Protein AF-W2ZAN2-F1 (afdb_monomer_lite)

Radius of gyration: 44.72 Å; chains: 1; bounding box: 92×41×112 Å

Secondary structure (DSSP, 8-state):
---GGGSTTHHHHTT--B-TTSSBP---HHHHHHHHHHHHHHHHHHHHHHHHHHHHHHHHHHHHHHHHHHHHHHHHHHHHHHHHHHHHHHHHHHHHHHHHHHHHHHHHHHHHHHHHHT-

Foldseek 3Di:
DDDPPPPVPVVLQVPFDADPVRHRDDDDPVVSVVVVVVVVVVVVVVVVVVVVVVVVVVVVVVVVVVVVVVVVVVVVVVVVVVVVVVVVVVVVVVVVVVVVVVVVVVVVVVVVVVVVVVD

Sequence (119 aa):
MTNPGREVDKSLNSLNGMDRKGKPKKRTVTQQQKLINHRINMVEFRIRKKEQFERLKKEHERLEREMKRLLAGLQNELSHESLWVYFGEQNMVRSMVELIVEKEKLRKQNVARRTDVQR

Organism: NCBI:txid1317064

Structure (mmCIF, N/CA/C/O backbone):
data_AF-W2ZAN2-F1
#
_entry.id   AF-W2ZAN2-F1
#
loop_
_atom_site.group_PDB
_atom_site.id
_atom_site.type_symbol
_atom_site.label_atom_id
_atom_site.label_alt_id
_atom_site.label_comp_id
_atom_site.label_asym_id
_atom_site.label_entity_id
_atom_site.label_seq_id
_atom_site.pdbx_PDB_ins_code
_atom_site.Cartn_x
_atom_site.Cartn_y
_atom_site.Cartn_z
_atom_site.occupancy
_atom_site.B_iso_or_equiv
_atom_site.auth_seq_id
_atom_site.auth_comp_id
_atom_site.auth_asym_id
_atom_site.auth_atom_id
_atom_site.pdbx_PDB_model_num
ATOM 1 N N . MET A 1 1 ? -36.894 21.009 37.197 1.00 38.56 1 MET A N 1
ATOM 2 C CA . MET A 1 1 ? -35.565 20.369 37.299 1.00 38.56 1 MET A CA 1
ATOM 3 C C . MET A 1 1 ? -35.776 18.865 37.393 1.00 38.56 1 MET A C 1
ATOM 5 O O . MET A 1 1 ? -36.229 18.377 38.420 1.00 38.56 1 MET A O 1
ATOM 9 N N . THR A 1 2 ? -35.596 18.146 36.290 1.00 42.75 2 THR A N 1
ATOM 10 C CA . THR A 1 2 ? -35.798 16.693 36.204 1.00 42.75 2 THR A CA 1
ATOM 11 C C . THR A 1 2 ? -34.533 15.981 36.672 1.00 42.75 2 THR A C 1
ATOM 13 O O . THR A 1 2 ? -33.462 16.168 36.108 1.00 42.75 2 THR A O 1
ATOM 16 N N . ASN A 1 3 ? -34.657 15.203 37.749 1.00 38.12 3 ASN A N 1
ATOM 17 C CA . ASN A 1 3 ? -33.564 14.449 38.361 1.00 38.12 3 ASN A CA 1
ATOM 18 C C . ASN A 1 3 ? -33.033 13.376 37.380 1.00 38.12 3 ASN A C 1
ATOM 20 O O . ASN A 1 3 ? -33.773 12.432 37.089 1.00 38.12 3 ASN A O 1
ATOM 24 N N . PRO A 1 4 ? -31.774 13.449 36.906 1.00 47.81 4 PRO A N 1
ATOM 25 C CA . PRO A 1 4 ? -31.223 12.497 35.932 1.00 47.81 4 PRO A CA 1
ATOM 26 C C . PRO A 1 4 ? -30.885 11.118 36.536 1.00 47.81 4 PRO A C 1
ATOM 28 O O . PRO A 1 4 ? -30.530 10.189 35.817 1.00 47.81 4 PRO A O 1
ATOM 31 N N . GLY A 1 5 ? -31.022 10.943 37.856 1.00 47.34 5 GLY A N 1
ATOM 32 C CA . GLY A 1 5 ? -30.648 9.712 38.562 1.00 47.34 5 GLY A CA 1
ATOM 33 C C . GLY A 1 5 ? -31.640 8.543 38.479 1.00 47.34 5 GLY A C 1
ATOM 34 O O . GLY A 1 5 ? -31.362 7.498 39.053 1.00 47.34 5 GLY A O 1
ATOM 35 N N . ARG A 1 6 ? -32.800 8.681 37.815 1.00 47.44 6 ARG A N 1
ATOM 36 C CA . ARG A 1 6 ? -33.879 7.663 37.856 1.00 47.44 6 ARG A CA 1
ATOM 37 C C . ARG A 1 6 ? -33.940 6.692 36.674 1.00 47.44 6 ARG A C 1
ATOM 39 O O . ARG A 1 6 ? -34.677 5.712 36.751 1.00 47.44 6 ARG A O 1
ATOM 46 N N . GLU A 1 7 ? -33.210 6.935 35.587 1.00 46.09 7 GLU A N 1
ATOM 47 C CA . GLU A 1 7 ? -33.331 6.103 34.374 1.00 46.09 7 GLU A CA 1
ATOM 48 C C . GLU A 1 7 ? -32.337 4.937 34.304 1.00 46.09 7 GLU A C 1
ATOM 50 O O . GLU A 1 7 ? -32.598 3.948 33.616 1.00 46.09 7 GLU A O 1
ATOM 55 N N . VAL A 1 8 ? -31.248 4.981 35.075 1.00 50.59 8 VAL A N 1
ATOM 56 C CA . VAL A 1 8 ? -30.204 3.941 35.051 1.00 50.59 8 VAL A CA 1
ATOM 57 C C . VAL A 1 8 ? -30.709 2.600 35.624 1.00 50.59 8 VAL A C 1
ATOM 59 O O . VAL A 1 8 ? -30.296 1.529 35.169 1.00 50.59 8 VAL A O 1
ATOM 62 N N . ASP A 1 9 ? -31.683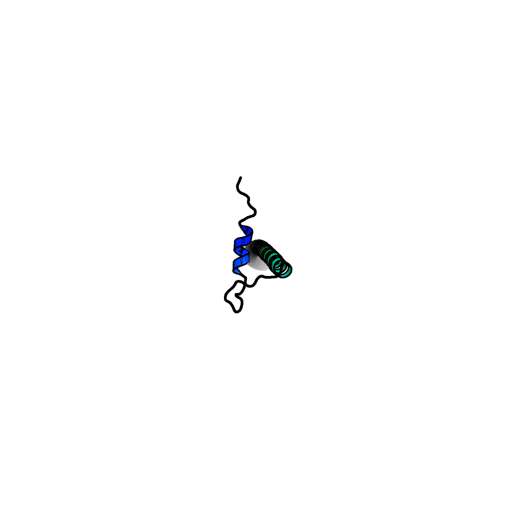 2.636 36.540 1.00 49.75 9 ASP A N 1
ATOM 63 C CA . ASP A 1 9 ? -32.160 1.458 37.282 1.00 49.75 9 ASP A CA 1
ATOM 64 C C . ASP A 1 9 ? -33.058 0.505 36.479 1.00 49.75 9 ASP A C 1
ATOM 66 O O . ASP A 1 9 ? -33.084 -0.704 36.739 1.00 49.75 9 ASP A O 1
ATOM 70 N N . LYS A 1 10 ? -33.782 0.993 35.461 1.00 50.84 10 LYS A N 1
ATOM 71 C CA . LYS A 1 10 ? -34.729 0.139 34.717 1.00 50.84 10 LYS A CA 1
ATOM 72 C C . LYS A 1 10 ? -34.018 -0.936 33.883 1.00 50.84 10 LYS A C 1
ATOM 74 O O . LYS A 1 10 ? -34.526 -2.050 33.769 1.00 50.84 10 LYS A O 1
ATOM 79 N N . SER A 1 11 ? -32.815 -0.658 33.366 1.00 52.25 11 SER A N 1
ATOM 80 C CA . SER A 1 11 ? -32.062 -1.612 32.525 1.00 52.25 11 SER A CA 1
ATOM 81 C C . SER A 1 11 ? -31.338 -2.719 33.312 1.00 52.25 11 SER A C 1
ATOM 83 O O . SER A 1 11 ? -30.920 -3.729 32.732 1.00 52.25 11 SER A O 1
ATOM 85 N N . LEU A 1 12 ? -31.153 -2.536 34.625 1.00 50.91 12 LEU A N 1
ATOM 86 C CA . LEU A 1 12 ? -30.487 -3.503 35.506 1.00 50.91 12 LEU A CA 1
ATOM 87 C C . LEU A 1 12 ? -31.452 -4.591 35.993 1.00 50.91 12 LEU A C 1
ATOM 89 O O . LEU A 1 12 ? -31.050 -5.747 36.151 1.00 50.91 12 LEU A O 1
ATOM 93 N N . ASN A 1 13 ? -32.735 -4.252 36.147 1.00 50.09 13 ASN A N 1
ATOM 94 C CA . ASN A 1 13 ? -33.769 -5.188 36.593 1.00 50.09 13 ASN A CA 1
ATOM 95 C C . ASN A 1 13 ? -34.140 -6.251 35.544 1.00 50.09 13 ASN A C 1
ATOM 97 O O . ASN A 1 13 ? -34.554 -7.346 35.918 1.00 50.09 13 ASN A O 1
ATOM 101 N N . SER A 1 14 ? -33.921 -5.983 34.252 1.00 52.19 14 SER A N 1
ATOM 102 C CA . SER A 1 14 ? -34.259 -6.900 33.148 1.00 52.19 14 SER A CA 1
ATOM 103 C C . SER A 1 14 ? -33.405 -8.177 33.085 1.00 52.19 14 SER A C 1
ATOM 105 O O . SER A 1 14 ? -33.749 -9.094 32.347 1.00 52.19 14 SER A O 1
ATOM 107 N N . LEU A 1 15 ? -32.289 -8.260 33.818 1.00 54.25 15 LEU A N 1
ATOM 108 C CA . LEU A 1 15 ? -31.369 -9.407 33.762 1.00 54.25 15 LEU A CA 1
ATOM 109 C C . LEU A 1 15 ? -31.532 -10.383 34.929 1.00 54.25 15 LEU A C 1
ATOM 111 O O . LEU A 1 15 ? -30.776 -11.353 35.006 1.00 54.25 15 LEU A O 1
ATOM 115 N N . ASN A 1 16 ? -32.434 -10.122 35.874 1.00 60.56 16 ASN A N 1
ATOM 116 C CA . ASN A 1 16 ? -32.615 -11.003 37.020 1.00 60.56 16 ASN A CA 1
ATOM 117 C C . ASN A 1 16 ? -33.414 -12.235 36.583 1.00 60.56 16 ASN A C 1
ATOM 119 O O . ASN A 1 16 ? -34.595 -12.134 36.267 1.00 60.56 16 ASN A O 1
ATOM 123 N N . GLY A 1 17 ? -32.762 -13.402 36.572 1.00 62.16 17 GLY A N 1
ATOM 124 C CA . GLY A 1 17 ? -33.453 -14.675 36.370 1.00 62.16 17 GLY A CA 1
ATOM 125 C C . GLY A 1 17 ? -34.568 -14.848 37.402 1.00 62.16 17 GLY A C 1
ATOM 126 O O . GLY A 1 17 ? -34.444 -14.380 38.536 1.00 62.16 17 GLY A O 1
ATOM 127 N N . MET A 1 18 ? -35.662 -15.498 37.016 1.00 66.50 18 MET A N 1
ATOM 128 C CA . MET A 1 18 ? -36.773 -15.736 37.934 1.00 66.50 18 MET A CA 1
ATOM 129 C C . MET A 1 18 ? -36.398 -16.798 38.976 1.00 66.50 18 MET A C 1
ATOM 131 O O . MET A 1 18 ? -35.634 -17.732 38.711 1.00 66.50 18 MET A O 1
ATOM 135 N N . ASP A 1 19 ? -36.873 -16.621 40.203 1.00 71.69 19 ASP A N 1
ATOM 136 C CA . ASP A 1 19 ? -36.812 -17.645 41.235 1.00 71.69 19 ASP A CA 1
ATOM 137 C C . ASP A 1 19 ? -37.875 -18.727 40.988 1.00 71.69 19 ASP A C 1
ATOM 139 O O . ASP A 1 19 ? -38.706 -18.627 40.086 1.00 71.69 19 ASP A O 1
ATOM 143 N N . ARG A 1 20 ? -37.862 -19.788 41.803 1.00 71.12 20 ARG A N 1
ATOM 144 C CA . ARG A 1 20 ? -38.829 -20.895 41.691 1.00 71.12 20 ARG A CA 1
ATOM 145 C C . ARG A 1 20 ? -40.288 -20.463 41.926 1.00 71.12 20 ARG A C 1
ATOM 147 O O . ARG A 1 20 ? -41.184 -21.271 41.730 1.00 71.12 20 ARG A O 1
ATOM 154 N N . LYS A 1 21 ? -40.527 -19.219 42.360 1.00 75.50 21 LYS A N 1
ATOM 155 C CA . LYS A 1 21 ? -41.846 -18.620 42.603 1.00 75.50 21 LYS A CA 1
ATOM 156 C C . LYS A 1 21 ? -42.211 -17.570 41.541 1.00 75.50 21 LYS A C 1
ATOM 158 O O . LYS A 1 21 ? -43.162 -16.821 41.745 1.00 75.50 21 LYS A O 1
ATOM 163 N N . GLY A 1 22 ? -41.456 -17.488 40.439 1.00 68.00 22 GLY A N 1
ATOM 164 C CA . GLY A 1 22 ? -41.696 -16.537 39.350 1.00 68.00 22 GLY A CA 1
ATOM 165 C C . GLY A 1 22 ? -41.347 -15.084 39.691 1.00 68.00 22 GLY A C 1
ATOM 166 O O . GLY A 1 22 ? -41.705 -14.177 38.945 1.00 68.00 22 GLY A O 1
ATOM 167 N N . LYS A 1 23 ? -40.658 -14.827 40.811 1.00 68.56 23 LYS A N 1
ATOM 168 C CA . LYS A 1 23 ? -40.239 -13.480 41.219 1.00 68.56 23 LYS A CA 1
ATOM 169 C C . LYS A 1 23 ? -38.814 -13.200 40.731 1.00 68.56 23 LYS A C 1
ATOM 171 O O . LYS A 1 23 ? -37.988 -14.112 40.696 1.00 68.56 23 LYS A O 1
ATOM 176 N N . PRO A 1 24 ? -38.474 -11.952 40.367 1.00 68.31 24 PRO A N 1
ATOM 177 C CA . PRO A 1 24 ? -37.113 -11.614 39.961 1.00 68.31 24 PRO A CA 1
ATOM 178 C C . PRO A 1 24 ? -36.135 -11.887 41.112 1.00 68.31 24 PRO A C 1
ATOM 180 O O . PRO A 1 24 ? -36.285 -11.330 42.204 1.00 68.31 24 PRO A O 1
ATOM 183 N N . LYS A 1 25 ? -35.118 -12.734 40.881 1.00 68.25 25 LYS A N 1
ATOM 184 C CA . LYS A 1 25 ? -34.076 -12.999 41.884 1.00 68.25 25 LYS A CA 1
ATOM 185 C C . LYS A 1 25 ? -33.373 -11.693 42.238 1.00 68.25 25 LYS A C 1
ATOM 187 O O . LYS A 1 25 ? -32.731 -11.075 41.388 1.00 68.25 25 LYS A O 1
ATOM 192 N N . LYS A 1 26 ? -33.452 -11.292 43.508 1.00 68.31 26 LYS A N 1
ATOM 193 C CA . LYS A 1 26 ? -32.674 -10.165 44.029 1.00 68.31 26 LYS A CA 1
ATOM 194 C C . LYS A 1 26 ? -31.202 -10.569 44.060 1.00 68.31 26 LYS A C 1
ATOM 196 O O . LYS A 1 26 ? -30.813 -11.462 44.808 1.00 68.31 26 LYS A O 1
ATOM 201 N N . ARG A 1 27 ? -30.398 -9.938 43.208 1.00 69.44 27 ARG A N 1
ATOM 202 C CA . ARG A 1 27 ? -28.940 -10.083 43.219 1.00 69.44 27 ARG A CA 1
ATOM 203 C C . ARG A 1 27 ? -28.359 -9.376 44.434 1.00 69.44 27 ARG A C 1
ATOM 205 O O . ARG A 1 27 ? -28.884 -8.352 44.865 1.00 69.44 27 ARG A O 1
ATOM 212 N N . THR A 1 28 ? -27.256 -9.900 44.954 1.00 80.94 28 THR A N 1
ATOM 213 C CA . THR A 1 28 ? -26.483 -9.179 45.968 1.00 80.94 28 THR A CA 1
ATOM 214 C C . THR A 1 28 ? -25.883 -7.912 45.354 1.00 80.94 28 THR A C 1
ATOM 216 O O . THR A 1 28 ? -25.596 -7.873 44.154 1.00 80.94 28 THR A O 1
ATOM 219 N N . VAL A 1 29 ? -25.635 -6.889 46.177 1.00 80.00 29 VAL A N 1
ATOM 220 C CA . VAL A 1 29 ? -24.976 -5.637 45.750 1.00 80.00 29 VAL A CA 1
ATOM 221 C C . VAL A 1 29 ? -23.659 -5.934 45.016 1.00 80.00 29 VAL A C 1
ATOM 223 O O . VAL A 1 29 ? -23.378 -5.374 43.960 1.00 80.00 29 VAL A O 1
ATOM 226 N N . THR A 1 30 ? -22.900 -6.924 45.494 1.00 83.38 30 THR A N 1
ATOM 227 C CA . THR A 1 30 ? -21.657 -7.393 44.863 1.00 83.38 30 THR A CA 1
ATOM 228 C C . THR A 1 30 ? -21.858 -7.989 43.466 1.00 83.38 30 THR A C 1
ATOM 230 O O . THR A 1 30 ? -21.032 -7.769 42.582 1.00 83.38 30 THR A O 1
ATOM 233 N N . GLN A 1 31 ? -22.945 -8.727 43.225 1.00 81.31 31 GLN A N 1
ATOM 234 C CA . GLN A 1 31 ? -23.265 -9.272 41.900 1.00 81.31 31 GLN A CA 1
ATOM 235 C C . GLN A 1 31 ? -23.720 -8.178 40.929 1.00 81.31 31 GLN A C 1
ATOM 237 O O . GLN A 1 31 ? -23.351 -8.213 39.755 1.00 81.31 31 GLN A O 1
ATOM 242 N N . GLN A 1 32 ? -24.492 -7.200 41.409 1.00 83.75 32 GLN A N 1
ATOM 243 C CA . GLN A 1 32 ? -24.903 -6.050 40.601 1.00 83.75 32 GLN A CA 1
ATOM 244 C C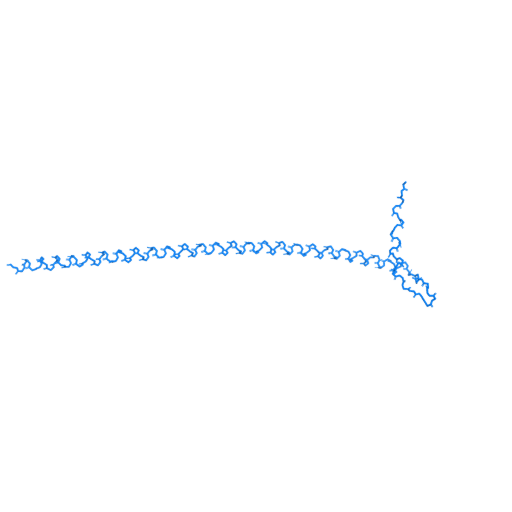 . GLN A 1 32 ? -23.692 -5.210 40.187 1.00 83.75 32 GLN A C 1
ATOM 246 O O . GLN A 1 32 ? -23.537 -4.920 39.002 1.00 83.75 32 GLN A O 1
ATOM 251 N N . GLN A 1 33 ? -22.778 -4.930 41.120 1.00 88.31 33 GLN A N 1
ATOM 252 C CA . GLN A 1 33 ? -21.553 -4.189 40.823 1.00 88.31 33 GLN A CA 1
ATOM 253 C C . GLN A 1 33 ? -20.679 -4.904 39.785 1.00 88.31 33 GLN A C 1
ATOM 255 O O . GLN A 1 33 ? -20.182 -4.273 38.856 1.00 88.31 33 GLN A O 1
ATOM 260 N N . LYS A 1 34 ? -20.535 -6.235 39.879 1.00 90.56 34 LYS A N 1
ATOM 261 C CA . LYS A 1 34 ? -19.798 -7.028 38.878 1.00 90.56 34 LYS A CA 1
ATOM 262 C C . LYS A 1 34 ? -20.399 -6.903 37.478 1.00 90.56 34 LYS A C 1
ATOM 264 O O . LYS A 1 34 ? -19.655 -6.778 36.511 1.00 90.56 34 LYS A O 1
ATOM 269 N N . LEU A 1 35 ? -21.727 -6.920 37.359 1.00 88.75 35 LEU A N 1
ATOM 270 C CA . LEU A 1 35 ? -22.411 -6.774 36.070 1.00 88.75 35 LEU A CA 1
ATOM 271 C C . LEU A 1 35 ? -22.267 -5.368 35.492 1.00 88.75 35 LEU A C 1
ATOM 273 O O . LEU A 1 35 ? -22.078 -5.230 34.285 1.00 88.75 35 LEU A O 1
ATOM 277 N N . ILE A 1 36 ? -22.333 -4.341 36.341 1.00 90.12 36 ILE A N 1
ATOM 278 C CA . ILE A 1 36 ? -22.097 -2.951 35.939 1.00 90.12 36 ILE A CA 1
ATOM 279 C C . ILE A 1 36 ? -20.663 -2.803 35.422 1.00 90.12 36 ILE A C 1
ATOM 281 O O . ILE A 1 36 ? -20.473 -2.383 34.283 1.00 90.12 36 ILE A O 1
ATOM 285 N N . ASN A 1 37 ? -19.670 -3.248 36.196 1.00 93.38 37 ASN A N 1
ATOM 286 C CA . ASN A 1 37 ? -18.261 -3.189 35.800 1.00 93.38 37 ASN A CA 1
ATOM 287 C C . ASN A 1 37 ? -18.007 -3.975 34.508 1.00 93.38 37 ASN A C 1
ATOM 289 O O . ASN A 1 37 ? -17.334 -3.491 33.605 1.00 93.38 37 ASN A O 1
ATOM 293 N N . HIS A 1 38 ? -18.589 -5.170 34.374 1.00 93.00 38 HIS A N 1
ATOM 294 C CA . HIS A 1 38 ? -18.479 -5.952 33.147 1.00 93.00 38 HIS A CA 1
ATOM 295 C C . HIS A 1 38 ? -19.070 -5.209 31.941 1.00 93.00 38 HIS A C 1
ATOM 297 O O . HIS A 1 38 ? -18.439 -5.163 30.889 1.00 93.00 38 HIS A O 1
ATOM 303 N N . ARG A 1 39 ? -20.248 -4.586 32.078 1.00 92.31 39 ARG A N 1
ATOM 304 C CA . ARG A 1 39 ? -20.860 -3.789 31.003 1.00 92.31 39 ARG A CA 1
ATOM 305 C C . ARG A 1 39 ? -19.970 -2.615 30.591 1.00 92.31 39 ARG A C 1
ATOM 307 O O . ARG A 1 39 ? -19.782 -2.421 29.394 1.00 92.31 39 ARG A O 1
ATOM 314 N N . ILE A 1 40 ? -19.401 -1.889 31.556 1.00 95.38 40 ILE A N 1
ATOM 315 C CA . ILE A 1 40 ? -18.451 -0.793 31.299 1.00 95.38 40 ILE A CA 1
ATOM 316 C C . ILE A 1 40 ? -17.242 -1.324 30.519 1.00 95.38 40 ILE A C 1
ATOM 318 O O . ILE A 1 40 ? -16.966 -0.847 29.419 1.00 95.38 40 ILE A O 1
ATOM 322 N N . ASN A 1 41 ? -16.615 -2.399 31.005 1.00 97.31 41 ASN A N 1
ATOM 323 C CA . ASN A 1 41 ? -15.471 -3.028 30.344 1.00 97.31 41 ASN A CA 1
ATOM 324 C C 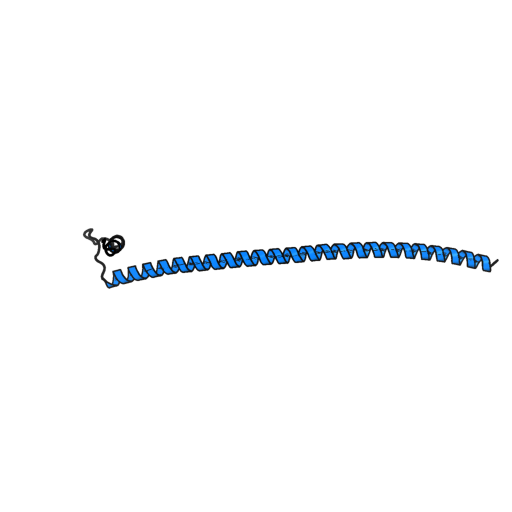. ASN A 1 41 ? -15.798 -3.472 28.910 1.00 97.31 41 ASN A C 1
ATOM 326 O O . ASN A 1 41 ? -14.979 -3.316 28.007 1.00 97.31 41 ASN A O 1
ATOM 330 N N . MET A 1 42 ? -16.998 -4.009 28.674 1.00 97.31 42 MET A N 1
ATOM 331 C CA . MET A 1 42 ? -17.427 -4.433 27.339 1.00 97.31 42 MET A CA 1
ATOM 332 C C . MET A 1 42 ? -17.642 -3.256 26.385 1.00 97.31 42 MET A C 1
ATOM 334 O O . MET A 1 42 ? -17.362 -3.386 25.193 1.00 97.31 42 MET A O 1
ATOM 338 N N . VAL A 1 43 ? -18.133 -2.117 26.877 1.00 97.44 43 VAL A N 1
ATOM 339 C CA . VAL A 1 43 ? -18.264 -0.895 26.071 1.00 97.44 43 VAL A CA 1
ATOM 340 C C . VAL A 1 43 ? -16.883 -0.359 25.710 1.00 97.44 43 VAL A C 1
ATOM 342 O O . VAL A 1 43 ? -16.607 -0.156 24.528 1.00 97.44 43 VAL A O 1
ATOM 345 N N . GLU A 1 44 ? -15.987 -0.223 26.686 1.00 97.00 44 GLU A N 1
ATOM 346 C CA . GLU A 1 44 ? -14.611 0.214 26.437 1.00 97.00 44 GLU A CA 1
ATOM 347 C C . GLU A 1 44 ? -13.871 -0.710 25.472 1.00 97.00 44 GLU A C 1
ATOM 349 O O . GLU A 1 44 ? -13.167 -0.244 24.578 1.00 97.00 44 GLU A O 1
ATOM 354 N N . PHE A 1 45 ? -14.035 -2.025 25.629 1.00 98.06 45 PHE A N 1
ATOM 355 C CA . PHE A 1 45 ? -13.448 -3.010 24.730 1.00 98.06 45 PHE A CA 1
ATOM 356 C C . PHE A 1 45 ? -13.937 -2.810 23.292 1.00 98.06 45 PHE A C 1
ATOM 358 O O . PHE A 1 45 ? -13.133 -2.819 22.361 1.00 98.06 45 PHE A O 1
ATOM 365 N N . ARG A 1 46 ? -15.244 -2.593 23.090 1.00 97.75 46 ARG A N 1
ATOM 366 C CA . ARG A 1 46 ? -15.813 -2.356 21.753 1.00 97.75 46 ARG A CA 1
ATOM 367 C C . ARG A 1 46 ? -15.295 -1.064 21.131 1.00 97.75 46 ARG A C 1
ATOM 369 O O . ARG A 1 46 ? -14.989 -1.067 19.941 1.00 97.75 46 ARG A O 1
ATOM 376 N N . ILE A 1 47 ? -15.174 0.004 21.919 1.00 98.00 47 ILE A N 1
ATOM 377 C CA . ILE A 1 47 ? -14.610 1.281 21.460 1.00 98.00 47 ILE A CA 1
ATOM 378 C C . ILE A 1 47 ? -13.155 1.079 21.033 1.00 98.00 47 ILE A C 1
ATOM 380 O O . ILE A 1 47 ? -12.818 1.346 19.882 1.00 98.00 47 ILE A O 1
ATOM 384 N N . ARG A 1 48 ? -12.321 0.497 21.905 1.00 97.88 48 ARG A N 1
ATOM 385 C CA . ARG A 1 48 ? -10.908 0.206 21.609 1.00 97.88 48 ARG A CA 1
ATOM 386 C C . ARG A 1 48 ? -10.744 -0.669 20.369 1.00 97.88 48 ARG A C 1
ATOM 388 O O . ARG A 1 48 ? -9.912 -0.375 19.516 1.00 97.88 48 ARG A O 1
ATOM 395 N N . LYS A 1 49 ? -11.568 -1.711 20.230 1.00 97.81 49 LYS A N 1
ATOM 396 C CA . LYS A 1 49 ? -11.558 -2.592 19.055 1.00 97.81 49 LYS A CA 1
ATOM 397 C C . LYS A 1 49 ? -11.889 -1.827 17.772 1.00 97.81 49 LYS A C 1
ATOM 399 O O . LYS A 1 49 ? -11.228 -2.032 16.758 1.00 97.81 49 LYS A O 1
ATOM 404 N N . LYS A 1 50 ? -12.886 -0.936 17.813 1.00 98.00 50 LYS A N 1
ATOM 405 C CA . LYS A 1 50 ? -13.248 -0.091 16.669 1.00 98.00 50 LYS A CA 1
ATOM 406 C C . LYS A 1 50 ? -12.112 0.866 16.305 1.00 98.00 50 LYS A C 1
ATOM 408 O O . LYS A 1 50 ? -11.760 0.962 15.138 1.00 98.00 50 LYS A O 1
ATOM 413 N N . GLU A 1 51 ? -11.500 1.522 17.285 1.00 98.19 51 GLU A N 1
ATOM 414 C CA . GLU A 1 51 ? -10.364 2.416 17.038 1.00 98.19 51 GLU A CA 1
ATOM 415 C C . GLU A 1 51 ? -9.163 1.690 16.429 1.00 98.19 51 GLU A C 1
ATOM 417 O O . GLU A 1 51 ? -8.554 2.201 15.493 1.00 98.19 51 GLU A O 1
ATOM 422 N N . GLN A 1 52 ? -8.820 0.503 16.935 1.00 97.81 52 GLN A N 1
ATOM 423 C CA . GLN A 1 52 ? -7.737 -0.310 16.376 1.00 97.81 52 GLN A CA 1
ATOM 424 C C . GLN A 1 52 ? -8.021 -0.711 14.930 1.00 97.81 52 GLN A C 1
ATOM 426 O O . GLN A 1 52 ? -7.132 -0.616 14.087 1.00 97.81 52 GLN A O 1
ATOM 431 N N . PHE A 1 53 ? -9.261 -1.107 14.635 1.00 97.81 53 PHE A N 1
ATOM 432 C CA . PHE A 1 53 ? -9.678 -1.432 13.277 1.00 97.81 53 PHE A CA 1
ATOM 433 C C . PHE A 1 53 ? -9.535 -0.230 12.332 1.00 97.81 53 PHE A C 1
ATOM 435 O O . PHE A 1 53 ? -8.937 -0.361 11.269 1.00 97.81 53 PHE A O 1
ATOM 442 N N . GLU A 1 54 ? -10.005 0.953 12.735 1.00 98.12 54 GLU A N 1
ATOM 443 C CA . GLU A 1 54 ? -9.880 2.168 11.919 1.00 98.12 54 GLU A CA 1
ATOM 444 C C . GLU A 1 54 ? -8.418 2.585 11.705 1.00 98.12 54 GLU A C 1
ATOM 446 O O . GLU A 1 54 ? -8.048 3.002 10.608 1.00 98.12 54 GLU A O 1
ATOM 451 N N . ARG A 1 55 ? -7.559 2.449 12.725 1.00 98.00 55 ARG A N 1
ATOM 452 C CA . ARG A 1 55 ? -6.114 2.700 12.580 1.00 98.00 55 ARG A CA 1
ATOM 453 C C . ARG A 1 55 ? -5.489 1.740 11.572 1.00 98.00 55 ARG A C 1
ATOM 455 O O . ARG A 1 55 ? -4.786 2.190 10.674 1.00 98.00 55 ARG A O 1
ATOM 462 N N . LEU A 1 56 ? -5.784 0.445 11.693 1.00 98.19 56 LEU A N 1
ATOM 463 C CA . LEU A 1 56 ? -5.250 -0.573 10.791 1.00 98.19 56 LEU A CA 1
ATOM 464 C C . LEU A 1 56 ? -5.717 -0.349 9.350 1.00 98.19 56 LEU A C 1
ATOM 466 O O . LEU A 1 56 ? -4.919 -0.440 8.423 1.00 98.19 56 LEU A O 1
ATOM 470 N N . LYS A 1 57 ? -6.992 0.005 9.165 1.00 98.38 57 LYS A N 1
ATOM 471 C CA . LYS A 1 57 ? -7.555 0.331 7.855 1.00 98.38 57 LYS A CA 1
ATOM 472 C C . LYS A 1 57 ? -6.840 1.521 7.208 1.00 98.38 57 LYS A C 1
ATOM 474 O O . LYS A 1 57 ? -6.441 1.431 6.052 1.00 98.38 57 LYS A O 1
ATOM 479 N N . LYS A 1 58 ? -6.625 2.608 7.955 1.00 98.25 58 LYS A N 1
ATOM 480 C CA . LYS A 1 58 ? -5.901 3.789 7.454 1.00 98.25 58 LYS A CA 1
ATOM 481 C C . LYS A 1 58 ? -4.456 3.471 7.077 1.00 98.25 58 LYS A C 1
ATOM 483 O O . LYS A 1 58 ? -3.982 3.950 6.050 1.00 98.25 58 LYS A O 1
ATOM 488 N N . GLU A 1 59 ? -3.769 2.675 7.894 1.00 97.81 59 GLU A N 1
ATOM 489 C CA . GLU A 1 59 ? -2.390 2.263 7.621 1.00 97.81 59 GLU A CA 1
ATOM 490 C C . GLU A 1 59 ? -2.323 1.401 6.355 1.00 97.81 59 GLU A C 1
ATOM 492 O O . GLU A 1 59 ? -1.508 1.660 5.474 1.00 97.81 59 GLU A O 1
ATOM 497 N N . HIS A 1 60 ? -3.249 0.450 6.205 1.00 98.19 60 HIS A N 1
ATOM 498 C CA . HIS A 1 60 ? -3.370 -0.363 4.997 1.00 98.19 60 HIS A CA 1
ATOM 499 C C . HIS A 1 60 ? -3.604 0.501 3.749 1.00 98.19 60 HIS A C 1
ATOM 501 O O . HIS A 1 60 ? -2.870 0.388 2.773 1.00 98.19 60 HIS A O 1
ATOM 507 N N . GLU A 1 61 ? -4.582 1.411 3.778 1.00 98.00 61 GLU A N 1
ATOM 508 C CA . GLU A 1 61 ? -4.868 2.322 2.659 1.00 98.00 61 GLU A CA 1
ATOM 509 C C . GLU A 1 61 ? -3.688 3.249 2.328 1.00 98.00 61 GLU A C 1
ATOM 511 O O . GLU A 1 61 ? -3.509 3.665 1.179 1.00 98.00 61 GLU A O 1
ATOM 516 N N . ARG A 1 62 ? -2.885 3.633 3.327 1.00 98.31 62 ARG A N 1
ATOM 517 C CA . ARG A 1 62 ? -1.655 4.404 3.117 1.00 98.31 62 ARG A CA 1
ATOM 518 C C . ARG A 1 62 ? -0.595 3.554 2.417 1.00 98.31 62 ARG A C 1
ATOM 520 O O . ARG A 1 62 ? -0.084 3.989 1.387 1.00 98.31 62 ARG A O 1
ATOM 527 N N . LEU A 1 63 ? -0.303 2.368 2.945 1.00 98.12 63 LEU A N 1
ATOM 528 C CA . LEU A 1 63 ? 0.696 1.454 2.390 1.00 98.12 63 LEU A CA 1
ATOM 529 C C . LEU A 1 63 ? 0.336 1.022 0.967 1.00 98.12 63 LEU A C 1
ATOM 531 O O . LEU A 1 63 ? 1.194 1.006 0.091 1.00 98.12 63 LEU A O 1
ATOM 535 N N . GLU A 1 64 ? -0.941 0.754 0.697 1.00 98.19 64 GLU A N 1
ATOM 536 C CA . GLU A 1 64 ? -1.405 0.396 -0.642 1.00 98.19 64 GLU A CA 1
ATOM 537 C C . GLU A 1 64 ? -1.182 1.537 -1.648 1.00 98.19 64 GLU A C 1
ATOM 539 O O . GLU A 1 64 ? -0.734 1.303 -2.773 1.00 98.19 64 GLU A O 1
ATOM 544 N N . ARG A 1 65 ? -1.450 2.790 -1.251 1.00 98.12 65 ARG A N 1
ATOM 545 C CA . ARG A 1 65 ? -1.169 3.964 -2.095 1.00 98.12 65 ARG A CA 1
ATOM 546 C C . ARG A 1 65 ? 0.323 4.140 -2.351 1.00 98.12 65 ARG A C 1
ATOM 548 O O . ARG A 1 65 ? 0.707 4.468 -3.471 1.00 98.12 65 ARG A O 1
ATOM 555 N N . GLU A 1 66 ? 1.152 3.928 -1.337 1.00 97.94 66 GLU A N 1
ATOM 556 C CA . GLU A 1 66 ? 2.606 4.032 -1.450 1.00 97.94 66 GLU A CA 1
ATOM 557 C C . GLU A 1 66 ? 3.173 2.946 -2.372 1.00 97.94 66 GLU A C 1
ATOM 559 O O . GLU A 1 66 ? 3.911 3.259 -3.304 1.00 97.94 66 GLU A O 1
ATOM 564 N N . MET A 1 67 ? 2.718 1.701 -2.220 1.00 97.44 67 MET A N 1
ATOM 565 C CA . MET A 1 67 ? 3.061 0.595 -3.115 1.00 97.44 67 MET A CA 1
ATOM 566 C C . MET A 1 67 ? 2.665 0.894 -4.566 1.00 97.44 67 MET A C 1
ATOM 568 O O . MET A 1 67 ? 3.487 0.746 -5.467 1.00 97.44 67 MET A O 1
ATOM 572 N N . LYS A 1 68 ? 1.434 1.367 -4.810 1.00 96.75 68 LYS A N 1
ATOM 573 C CA . LYS A 1 68 ? 0.983 1.748 -6.161 1.00 96.75 68 LYS A CA 1
ATOM 574 C C . LYS A 1 68 ? 1.844 2.859 -6.759 1.00 96.75 68 LYS A C 1
ATOM 576 O O . LYS A 1 68 ? 2.178 2.800 -7.938 1.00 96.75 68 LYS A O 1
ATOM 581 N N . ARG A 1 69 ? 2.225 3.855 -5.954 1.00 97.25 69 ARG A N 1
ATOM 582 C CA . ARG A 1 69 ? 3.104 4.946 -6.390 1.00 97.25 69 ARG A CA 1
ATOM 583 C C . ARG A 1 69 ? 4.491 4.434 -6.779 1.00 97.25 69 ARG A C 1
ATOM 585 O O . ARG A 1 69 ? 5.001 4.845 -7.815 1.00 97.25 69 ARG A O 1
ATOM 592 N N . LEU A 1 70 ? 5.079 3.548 -5.975 1.00 96.12 70 LEU A N 1
ATOM 593 C CA . LEU A 1 70 ? 6.384 2.948 -6.265 1.00 96.12 70 LEU A CA 1
ATOM 594 C C . LEU A 1 70 ? 6.336 2.078 -7.524 1.00 96.12 70 LEU A C 1
ATOM 596 O O . LEU A 1 70 ? 7.197 2.217 -8.386 1.00 96.12 70 LEU A O 1
ATOM 600 N N . LEU A 1 71 ? 5.300 1.247 -7.678 1.00 95.75 71 LEU A N 1
ATOM 601 C CA . LEU A 1 71 ? 5.106 0.434 -8.883 1.00 95.75 71 LEU A CA 1
ATOM 602 C C . LEU A 1 71 ? 4.963 1.295 -10.143 1.00 95.75 71 LEU A C 1
ATOM 604 O O . LEU A 1 71 ? 5.571 0.981 -11.161 1.00 95.75 71 LEU A O 1
ATOM 608 N N . ALA A 1 72 ? 4.214 2.399 -10.073 1.00 94.25 72 ALA A N 1
ATOM 609 C CA . ALA A 1 72 ? 4.100 3.335 -11.190 1.00 94.25 72 ALA A CA 1
ATOM 610 C C . ALA A 1 72 ? 5.441 4.015 -11.520 1.00 94.25 72 ALA A C 1
ATOM 612 O O . ALA A 1 72 ? 5.761 4.197 -12.692 1.00 94.25 72 ALA A O 1
ATOM 613 N N . GLY A 1 73 ? 6.240 4.359 -10.502 1.00 92.31 73 GLY A N 1
ATOM 614 C CA . GLY A 1 73 ? 7.597 4.881 -10.687 1.00 92.31 73 GLY A CA 1
ATOM 615 C C . GLY A 1 73 ? 8.495 3.891 -11.428 1.00 92.31 73 GLY A C 1
ATOM 616 O O . GLY A 1 73 ? 9.040 4.230 -12.473 1.00 92.31 73 GLY A O 1
ATOM 617 N N . LEU A 1 74 ? 8.549 2.644 -10.953 1.00 90.94 74 LEU A N 1
ATOM 618 C CA . LEU A 1 74 ? 9.322 1.572 -11.586 1.00 90.94 74 LEU A CA 1
ATOM 619 C C . LEU A 1 74 ? 8.860 1.287 -13.019 1.00 90.94 74 LEU A C 1
ATOM 621 O O . LEU A 1 74 ? 9.681 1.094 -13.910 1.00 90.94 74 LEU A O 1
ATOM 625 N N . GLN A 1 75 ? 7.550 1.281 -13.269 1.00 91.12 75 GLN A N 1
ATOM 626 C CA . GLN A 1 75 ? 7.016 1.075 -14.614 1.00 91.12 75 GLN A CA 1
ATOM 627 C C . GLN A 1 75 ? 7.432 2.201 -15.569 1.00 91.12 75 GLN A C 1
ATOM 629 O O . GLN A 1 75 ? 7.791 1.931 -16.716 1.00 91.12 75 GLN A O 1
ATOM 634 N N . ASN A 1 76 ? 7.421 3.450 -15.097 1.00 87.88 76 ASN A N 1
ATOM 635 C CA . ASN A 1 76 ? 7.886 4.587 -15.884 1.00 87.88 76 ASN A CA 1
ATOM 636 C C . ASN A 1 76 ? 9.388 4.488 -16.173 1.00 87.88 76 ASN A C 1
ATOM 638 O O . ASN A 1 76 ? 9.784 4.653 -17.325 1.00 87.88 76 ASN A O 1
ATOM 642 N N . GLU A 1 77 ? 10.210 4.171 -15.172 1.00 85.44 77 GLU A N 1
ATOM 643 C CA . GLU A 1 77 ? 11.658 3.983 -15.339 1.00 85.44 77 GLU A CA 1
ATOM 644 C C . GLU A 1 77 ? 11.970 2.884 -16.362 1.00 85.44 77 GLU A C 1
ATOM 646 O O . GLU A 1 77 ? 12.680 3.142 -17.332 1.00 85.44 77 GLU A O 1
ATOM 651 N N . LEU A 1 78 ? 11.343 1.710 -16.234 1.00 81.75 78 LEU A N 1
ATOM 652 C CA . LEU A 1 78 ? 11.499 0.606 -17.186 1.00 81.75 78 LEU A CA 1
ATOM 653 C C . LEU A 1 78 ? 11.059 0.986 -18.606 1.00 81.75 78 LEU A C 1
ATOM 655 O O . LEU A 1 78 ? 11.710 0.608 -19.582 1.00 81.75 78 LEU A O 1
ATOM 659 N N . SER A 1 79 ? 9.968 1.745 -18.743 1.00 77.75 79 SER A N 1
ATOM 660 C CA . SER A 1 79 ? 9.500 2.208 -20.054 1.00 77.75 79 SER A CA 1
ATOM 661 C C . SER A 1 79 ? 10.478 3.188 -20.706 1.00 77.75 79 SER A C 1
ATOM 663 O O . SER A 1 79 ? 10.715 3.116 -21.912 1.00 77.75 79 SER A O 1
ATOM 665 N N . HIS A 1 80 ? 11.097 4.066 -19.913 1.00 72.62 80 HIS A N 1
ATOM 666 C CA . HIS A 1 80 ? 12.090 5.012 -20.402 1.00 72.62 80 HIS A CA 1
ATOM 667 C C . HIS A 1 80 ? 13.404 4.316 -20.748 1.00 72.62 80 HIS A C 1
ATOM 669 O O . HIS A 1 80 ? 13.976 4.605 -21.797 1.00 72.62 80 HIS A O 1
ATOM 675 N N . GLU A 1 81 ? 13.867 3.379 -19.925 1.00 71.31 81 GLU A N 1
ATOM 676 C CA . GLU A 1 81 ? 15.095 2.629 -20.188 1.00 71.31 81 GLU A CA 1
ATOM 677 C C . GLU A 1 81 ? 14.963 1.754 -21.440 1.00 71.31 81 GLU A C 1
ATOM 679 O O . GLU A 1 81 ? 15.833 1.787 -22.309 1.00 71.31 81 GLU A O 1
ATOM 684 N N . SER A 1 82 ? 13.820 1.084 -21.625 1.00 65.62 82 SER A N 1
ATOM 685 C CA . SER A 1 82 ? 13.536 0.338 -22.856 1.00 65.62 82 SER A CA 1
ATOM 686 C C . SER A 1 82 ? 13.527 1.231 -24.104 1.00 65.62 82 SER A C 1
ATOM 688 O O . SER A 1 82 ? 13.963 0.787 -25.167 1.00 65.62 82 SER A O 1
ATOM 690 N N . LEU A 1 83 ? 13.050 2.477 -24.000 1.00 62.78 83 LEU A N 1
ATOM 691 C CA . LEU A 1 83 ? 13.092 3.440 -25.105 1.00 62.78 83 LEU A CA 1
ATOM 692 C C . LEU A 1 83 ? 14.529 3.887 -25.405 1.00 62.78 83 LEU A C 1
ATOM 694 O O . LEU A 1 83 ? 14.919 3.922 -26.570 1.00 62.78 83 LEU A O 1
ATOM 698 N N . TRP A 1 84 ? 15.329 4.195 -24.381 1.00 62.75 84 TRP A N 1
ATOM 699 C CA . TRP A 1 84 ? 16.727 4.606 -24.550 1.00 62.75 84 TRP A CA 1
ATOM 700 C C . TRP A 1 84 ? 17.593 3.514 -25.176 1.00 62.75 84 TRP A C 1
ATOM 702 O O . TRP A 1 84 ? 18.362 3.809 -26.091 1.00 62.75 84 TRP A O 1
ATOM 712 N N . VAL A 1 85 ? 17.435 2.263 -24.736 1.00 69.19 85 VAL A N 1
ATOM 713 C CA . VAL A 1 85 ? 18.124 1.107 -25.329 1.00 69.19 85 VAL A CA 1
ATOM 714 C C . VAL A 1 85 ? 17.727 0.953 -26.799 1.00 69.19 85 VAL A C 1
ATOM 716 O O . VAL A 1 85 ? 18.599 0.900 -27.662 1.00 69.19 85 VAL A O 1
ATOM 719 N N . TYR A 1 86 ? 16.429 1.008 -27.114 1.00 69.81 86 TYR A N 1
ATOM 720 C CA . TYR A 1 86 ? 15.942 0.881 -28.490 1.00 69.81 86 TYR A CA 1
ATOM 721 C C . TYR A 1 86 ? 16.456 1.996 -29.420 1.00 69.81 86 TYR A C 1
ATOM 723 O O . TYR A 1 86 ? 16.913 1.725 -30.533 1.00 69.81 86 TYR A O 1
ATOM 731 N N . PHE A 1 87 ? 16.430 3.259 -28.976 1.00 67.12 87 PHE A N 1
ATOM 732 C CA . PHE A 1 87 ? 16.974 4.376 -29.758 1.00 67.12 87 PHE A CA 1
ATOM 733 C C . PHE A 1 87 ? 18.501 4.297 -29.905 1.00 67.12 87 PHE A C 1
ATOM 735 O O . PHE A 1 87 ? 19.029 4.604 -30.976 1.00 67.12 87 PHE A O 1
ATOM 742 N N . GLY A 1 88 ? 19.213 3.873 -28.857 1.00 71.81 88 GLY A N 1
ATOM 743 C CA . GLY A 1 88 ? 20.659 3.658 -28.892 1.00 71.81 88 GLY A CA 1
ATOM 744 C C . GLY A 1 88 ? 21.059 2.582 -2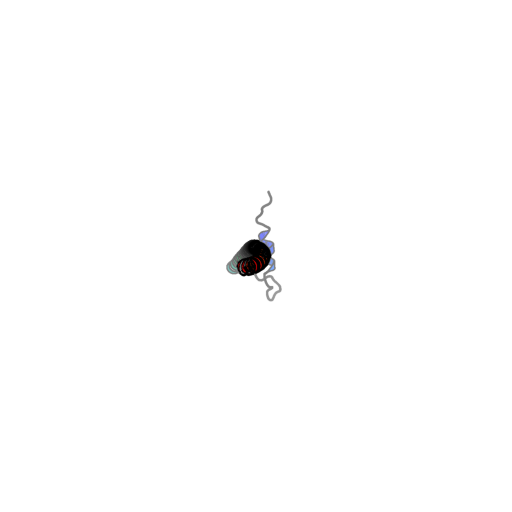9.902 1.00 71.81 88 GLY A C 1
ATOM 745 O O . GLY A 1 88 ? 21.918 2.826 -30.750 1.00 71.81 88 GLY A O 1
ATOM 746 N N . GLU A 1 89 ? 20.385 1.433 -29.878 1.00 75.00 89 GLU A N 1
ATOM 747 C CA . GLU A 1 89 ? 20.630 0.318 -30.798 1.00 75.00 89 GLU A CA 1
ATOM 748 C C . GLU A 1 89 ? 20.374 0.706 -32.258 1.00 75.00 89 GLU A C 1
ATOM 750 O O . GLU A 1 89 ? 21.216 0.449 -33.119 1.00 75.00 89 GLU A O 1
ATOM 755 N N . GLN A 1 90 ? 19.265 1.392 -32.554 1.00 75.44 90 GLN A N 1
ATOM 756 C CA . GLN A 1 90 ? 18.957 1.849 -33.917 1.00 75.44 90 GLN A CA 1
ATOM 757 C C . GLN A 1 90 ? 20.008 2.830 -34.454 1.00 75.44 90 GLN A C 1
ATOM 759 O O . GLN A 1 90 ? 20.443 2.717 -35.604 1.00 75.44 90 GLN A O 1
ATOM 764 N N . ASN A 1 91 ? 20.463 3.767 -33.618 1.00 78.75 91 ASN A N 1
A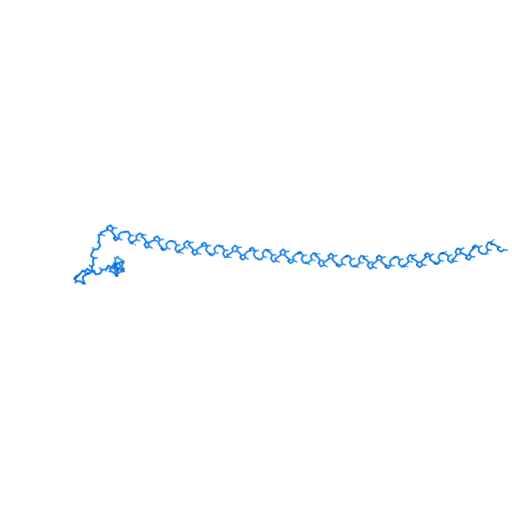TOM 765 C CA . ASN A 1 91 ? 21.513 4.709 -34.000 1.00 78.75 91 ASN A CA 1
ATOM 766 C C . ASN A 1 91 ? 22.850 3.997 -34.239 1.00 78.75 91 ASN A C 1
ATOM 768 O O . ASN A 1 91 ? 23.515 4.272 -35.237 1.00 78.75 91 ASN A O 1
ATOM 772 N N . MET A 1 92 ? 23.217 3.035 -33.387 1.00 80.69 92 MET A N 1
ATOM 773 C CA . MET A 1 92 ? 24.425 2.228 -33.577 1.00 80.69 92 MET A CA 1
ATOM 774 C C . MET A 1 92 ? 24.375 1.401 -34.864 1.00 80.69 92 MET A C 1
ATOM 776 O O . MET A 1 92 ? 25.352 1.384 -35.615 1.00 80.69 92 MET A O 1
ATOM 780 N N . VAL A 1 93 ? 23.244 0.750 -35.152 1.00 82.50 93 VAL A N 1
ATOM 781 C CA . VAL A 1 93 ? 23.051 -0.022 -36.389 1.00 82.50 93 VAL A CA 1
ATOM 782 C C . VAL A 1 93 ? 23.188 0.886 -37.609 1.00 82.50 93 VAL A C 1
ATOM 784 O O . VAL A 1 93 ? 23.919 0.548 -38.541 1.00 82.50 93 VAL A O 1
ATOM 787 N N . ARG A 1 94 ? 22.560 2.068 -37.593 1.00 87.25 94 ARG A N 1
ATOM 788 C CA . ARG A 1 94 ? 22.684 3.052 -38.676 1.00 87.25 94 ARG A CA 1
ATOM 789 C C . ARG A 1 94 ? 24.135 3.488 -38.890 1.00 87.25 94 ARG A C 1
ATOM 791 O O . ARG A 1 94 ? 24.621 3.419 -40.018 1.00 87.25 94 ARG A O 1
ATOM 798 N N . SER A 1 95 ? 24.839 3.882 -37.830 1.00 89.25 95 SER A N 1
ATOM 799 C CA . SER A 1 95 ? 26.247 4.286 -37.925 1.00 89.25 95 SER A CA 1
ATOM 800 C C . SER A 1 95 ? 27.146 3.147 -38.415 1.00 89.25 95 SER A C 1
ATOM 802 O O . SER A 1 95 ? 28.076 3.380 -39.185 1.00 89.25 95 SER A O 1
ATOM 804 N N . MET A 1 96 ? 26.856 1.901 -38.031 1.00 90.00 96 MET A N 1
ATOM 805 C CA . MET A 1 96 ? 27.589 0.731 -38.515 1.00 90.00 96 MET A CA 1
ATOM 806 C C . MET A 1 96 ? 27.378 0.505 -40.018 1.00 90.00 96 MET A C 1
ATOM 808 O O . MET A 1 96 ? 28.340 0.224 -40.732 1.00 90.00 96 MET A O 1
ATOM 812 N N . VAL A 1 97 ? 26.151 0.676 -40.519 1.00 92.31 97 VAL A N 1
ATOM 813 C CA . VAL A 1 97 ? 25.855 0.600 -41.960 1.00 92.31 97 VAL A CA 1
ATOM 814 C C . VAL A 1 97 ? 26.588 1.701 -42.729 1.00 92.31 97 VAL A C 1
ATOM 816 O O . VAL A 1 97 ? 27.229 1.408 -43.739 1.00 92.31 97 VAL A O 1
ATOM 819 N N . GLU A 1 98 ? 26.560 2.944 -42.241 1.00 93.50 98 GLU A N 1
ATOM 820 C CA . GLU A 1 98 ? 27.276 4.073 -42.856 1.00 93.50 98 GLU A CA 1
ATOM 821 C C . GLU A 1 98 ? 28.793 3.804 -42.933 1.00 93.50 98 GLU A C 1
ATOM 823 O O . GLU A 1 98 ? 29.409 3.992 -43.986 1.00 93.50 98 GLU A O 1
ATOM 828 N N . LEU A 1 99 ? 29.388 3.258 -41.865 1.00 95.56 99 LEU A N 1
ATOM 829 C CA . LEU A 1 99 ? 30.797 2.849 -41.842 1.00 95.56 99 LEU A CA 1
ATOM 830 C C . LEU A 1 99 ? 31.115 1.724 -42.835 1.00 95.56 99 LEU A C 1
ATOM 832 O O . LEU A 1 99 ? 32.159 1.767 -43.488 1.00 95.56 99 LEU A O 1
ATOM 836 N N . ILE A 1 100 ? 30.244 0.718 -42.965 1.00 95.31 100 ILE A N 1
ATOM 837 C CA . ILE A 1 100 ? 30.422 -0.374 -43.936 1.00 95.31 100 ILE A CA 1
ATOM 838 C C . ILE A 1 100 ? 30.422 0.183 -45.362 1.00 95.31 100 ILE A C 1
ATOM 840 O O . ILE A 1 100 ? 31.292 -0.173 -46.160 1.00 95.31 100 ILE A O 1
ATOM 844 N N . VAL A 1 101 ? 29.485 1.082 -45.674 1.00 96.44 101 VAL A N 1
ATOM 845 C CA . VAL A 1 101 ? 29.391 1.715 -46.995 1.00 96.44 101 VAL A CA 1
ATOM 846 C C . VAL A 1 101 ? 30.646 2.531 -47.301 1.00 96.44 101 VAL A C 1
ATOM 848 O O . VAL A 1 101 ? 31.234 2.362 -48.374 1.00 96.44 101 VAL A O 1
ATOM 851 N N . GLU A 1 102 ? 31.105 3.369 -46.368 1.00 96.00 102 GLU A N 1
ATOM 852 C CA . GLU A 1 102 ? 32.303 4.185 -46.591 1.00 96.00 102 GLU A CA 1
ATOM 853 C C . GLU A 1 102 ? 33.564 3.312 -46.699 1.00 96.00 102 GLU A C 1
ATOM 855 O O . GLU A 1 102 ? 34.407 3.541 -47.570 1.00 96.00 102 GLU A O 1
ATOM 860 N N . LYS A 1 103 ? 33.668 2.238 -45.905 1.00 96.94 103 LYS A N 1
ATOM 861 C CA . LYS A 1 103 ? 34.755 1.254 -46.017 1.00 96.94 103 LYS A CA 1
ATOM 862 C C . LYS A 1 103 ? 34.793 0.609 -47.403 1.00 96.94 103 LYS A C 1
ATOM 864 O O . LYS A 1 103 ? 35.867 0.514 -47.998 1.00 96.94 103 LYS A O 1
ATOM 869 N N . GLU A 1 104 ? 33.651 0.179 -47.935 1.00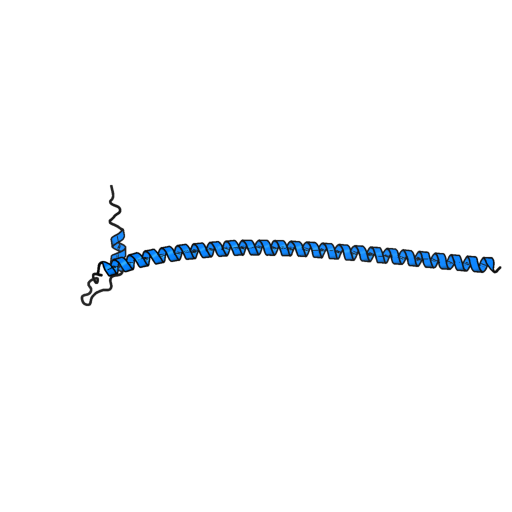 96.69 104 GLU A N 1
ATOM 870 C CA . GLU A 1 104 ? 33.581 -0.437 -49.267 1.00 96.69 104 GLU A CA 1
ATOM 871 C C . GLU A 1 104 ? 33.893 0.560 -50.388 1.00 96.69 104 GLU A C 1
ATOM 873 O O . GLU A 1 104 ? 34.583 0.227 -51.356 1.00 96.69 104 GLU A O 1
ATOM 878 N N . LYS A 1 105 ? 33.464 1.814 -50.245 1.00 96.81 105 LYS A N 1
ATOM 879 C CA . LYS A 1 105 ? 33.828 2.898 -51.163 1.00 96.81 105 LYS A CA 1
ATOM 880 C C . LYS A 1 105 ? 35.338 3.145 -51.171 1.00 96.81 105 LYS A C 1
ATOM 882 O O . LYS A 1 105 ? 35.943 3.155 -52.244 1.00 96.81 105 LYS A O 1
ATOM 887 N N . LEU A 1 106 ? 35.964 3.264 -49.999 1.00 96.50 106 LEU A N 1
ATOM 888 C CA . LEU A 1 106 ? 37.417 3.419 -49.870 1.00 96.50 106 LEU A CA 1
ATOM 889 C C . LEU A 1 106 ? 38.173 2.198 -50.404 1.00 96.50 106 LEU A C 1
ATOM 891 O O . LEU A 1 106 ? 39.210 2.345 -51.051 1.00 96.50 106 LEU A O 1
ATOM 895 N N . ARG A 1 107 ? 37.651 0.984 -50.193 1.00 95.88 107 ARG A N 1
ATOM 896 C CA . ARG A 1 107 ? 38.212 -0.246 -50.767 1.00 95.88 107 ARG A CA 1
ATOM 897 C C . ARG A 1 107 ? 38.222 -0.182 -52.294 1.00 95.88 107 ARG A C 1
ATOM 899 O O . ARG A 1 107 ? 39.264 -0.439 -52.894 1.00 95.88 107 ARG A O 1
ATOM 906 N N . LYS A 1 108 ? 37.103 0.197 -52.919 1.00 95.69 108 LYS A N 1
ATOM 907 C CA . LYS A 1 108 ? 37.002 0.355 -54.381 1.00 95.69 108 LYS A CA 1
ATOM 908 C C . LYS A 1 108 ? 37.969 1.417 -54.908 1.00 95.69 108 LYS A C 1
ATOM 910 O O . LYS A 1 108 ? 38.684 1.155 -55.871 1.00 95.69 108 LYS A O 1
ATOM 915 N N . GLN A 1 109 ? 38.048 2.574 -54.246 1.00 94.06 109 GLN A N 1
ATOM 916 C CA . GLN A 1 109 ? 38.991 3.641 -54.607 1.00 94.06 109 GLN A CA 1
ATOM 917 C C . GLN A 1 109 ? 40.455 3.187 -54.502 1.00 94.06 109 GLN A C 1
ATOM 919 O O . GLN A 1 109 ? 41.258 3.482 -55.384 1.00 94.06 109 GLN A O 1
ATOM 924 N N . ASN A 1 110 ? 40.804 2.434 -53.456 1.00 94.00 110 ASN A N 1
ATOM 925 C CA . ASN A 1 110 ? 42.149 1.888 -53.288 1.00 94.00 110 ASN A CA 1
ATOM 926 C C . ASN A 1 110 ? 42.502 0.849 -54.357 1.00 94.00 110 ASN A C 1
ATOM 928 O O . ASN A 1 110 ? 43.634 0.844 -54.836 1.00 94.00 110 ASN A O 1
ATOM 932 N N . VAL A 1 111 ? 41.560 -0.017 -54.745 1.00 94.38 111 VAL A N 1
ATOM 933 C CA . VAL A 1 111 ? 41.772 -0.969 -55.848 1.00 94.38 111 VAL A CA 1
ATOM 934 C C . VAL A 1 111 ? 42.031 -0.220 -57.156 1.00 94.38 111 VAL A C 1
ATOM 936 O O . VAL A 1 111 ? 43.036 -0.504 -57.800 1.00 94.38 111 VAL A O 1
ATOM 939 N N . ALA A 1 112 ? 41.200 0.773 -57.493 1.00 90.44 112 ALA A N 1
ATOM 940 C CA . ALA A 1 112 ? 41.363 1.582 -58.704 1.00 90.44 112 ALA A CA 1
ATOM 941 C C . ALA A 1 112 ? 42.728 2.298 -58.752 1.00 90.44 112 ALA A C 1
ATOM 943 O O . ALA A 1 112 ? 43.463 2.188 -59.729 1.00 90.44 112 ALA A O 1
ATOM 944 N N . ARG A 1 113 ? 43.136 2.941 -57.649 1.00 89.44 113 ARG A N 1
ATOM 945 C CA . ARG A 1 113 ? 44.462 3.575 -57.554 1.00 89.44 113 ARG A CA 1
ATOM 946 C C . ARG A 1 113 ? 45.612 2.584 -57.716 1.00 89.44 113 ARG A C 1
ATOM 948 O O . ARG A 1 113 ? 46.605 2.909 -58.354 1.00 89.44 113 ARG A O 1
ATOM 955 N N . ARG A 1 114 ? 45.509 1.383 -57.136 1.00 88.44 114 ARG A N 1
ATOM 956 C CA . ARG A 1 114 ? 46.550 0.351 -57.282 1.00 88.44 114 ARG A CA 1
ATOM 957 C C . ARG A 1 114 ? 46.673 -0.132 -58.722 1.00 88.44 114 ARG A C 1
ATOM 959 O O . ARG A 1 114 ? 47.792 -0.328 -59.175 1.00 88.44 114 ARG A O 1
ATOM 966 N N . THR A 1 115 ? 45.556 -0.297 -59.429 1.00 84.56 115 THR A N 1
ATOM 967 C CA . THR A 1 115 ? 45.583 -0.653 -60.853 1.00 84.56 115 THR A CA 1
ATOM 968 C C . THR A 1 115 ? 46.163 0.461 -61.720 1.00 84.56 115 THR A C 1
ATOM 970 O O . THR A 1 115 ? 46.881 0.154 -62.664 1.00 84.56 115 THR A O 1
ATOM 973 N N . ASP A 1 116 ? 45.915 1.730 -61.383 1.00 76.75 116 ASP A N 1
ATOM 974 C CA . ASP A 1 116 ? 46.471 2.873 -62.120 1.00 76.75 116 ASP A CA 1
ATOM 975 C C . ASP A 1 116 ? 47.985 3.021 -61.914 1.00 76.75 116 ASP A C 1
ATOM 977 O O . ASP A 1 116 ? 48.693 3.344 -62.855 1.00 76.75 116 ASP A O 1
ATOM 981 N N . VAL A 1 117 ? 48.503 2.737 -60.712 1.00 77.00 117 VAL A N 1
ATOM 982 C CA . VAL A 1 117 ? 49.955 2.753 -60.423 1.00 77.00 117 VAL A CA 1
ATOM 983 C C . VAL A 1 117 ? 50.699 1.577 -61.075 1.00 77.00 117 VAL A C 1
ATOM 985 O O . VAL A 1 117 ? 51.913 1.632 -61.243 1.00 77.00 117 VAL A O 1
ATOM 988 N N . GLN A 1 118 ? 49.995 0.496 -61.418 1.00 70.44 118 GLN A N 1
ATOM 989 C CA . GLN A 1 118 ? 50.570 -0.680 -62.084 1.00 70.44 118 GLN A CA 1
ATOM 990 C C . GLN A 1 118 ? 50.562 -0.587 -63.623 1.00 70.44 118 GLN A C 1
ATOM 992 O O . GLN A 1 118 ? 51.065 -1.508 -64.267 1.00 70.44 118 GLN A O 1
ATOM 997 N N . ARG A 1 119 ? 49.986 0.474 -64.205 1.00 52.59 119 ARG A N 1
ATOM 998 C CA . ARG A 1 119 ? 50.033 0.787 -65.644 1.00 52.59 119 ARG A CA 1
ATOM 999 C C . ARG A 1 119 ? 51.146 1.780 -65.947 1.00 52.59 119 ARG A C 1
ATOM 1001 O O . ARG A 1 119 ? 51.716 1.649 -67.051 1.00 52.59 119 ARG A O 1
#

pLDDT: mean 81.86, std 17.18, range [38.12, 98.38]